Protein AF-W1PWS6-F1 (afdb_monomer)

Radius of gyration: 11.59 Å; Cα contacts (8 Å, |Δi|>4): 122; chains: 1; bounding box: 32×26×26 Å

Foldseek 3Di:
DVLCCVQCVPVVDAAAAEDEEELLLDPSNLVNLVVCVVRNHWYWYWNDDDPDPTDIDTSVVSPVVVVVVD

Sequence (70 aa):
MAAYVGFFEICYSNKGEHVFVSVALEAVGELVGQFAKSIGSYGVGSAGFKEKGGEFVNLDEIYAHSMLIY

Secondary structure (DSSP, 8-state):
-HHHIIIIIIS---TT-EEEETTTTSHHHHHHHHHHHHHT-EEEEEE--SSS--EEEEHHHHHHHHHTT-

Structure (mmCIF, N/CA/C/O backbone):
data_AF-W1PWS6-F1
#
_entry.id   AF-W1PWS6-F1
#
loop_
_atom_site.group_PDB
_atom_site.id
_atom_site.type_symbol
_atom_site.label_atom_id
_atom_site.label_alt_id
_atom_site.label_comp_id
_atom_site.label_asym_id
_atom_site.label_entity_id
_atom_site.label_seq_id
_atom_site.pdbx_PDB_ins_code
_atom_site.Cartn_x
_atom_site.Cartn_y
_atom_site.Cartn_z
_atom_site.occupancy
_atom_site.B_iso_or_equiv
_atom_site.auth_seq_id
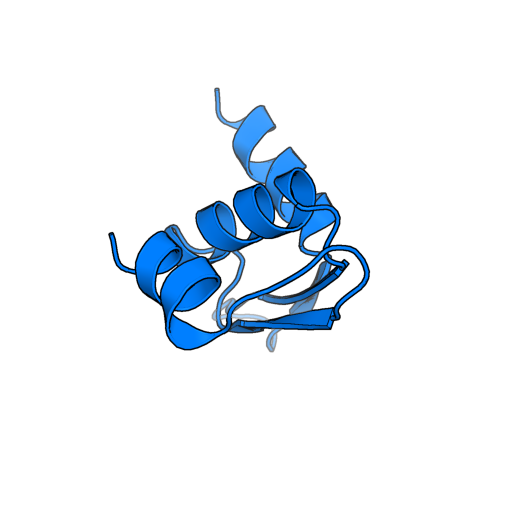_atom_site.auth_comp_id
_atom_site.auth_asym_id
_atom_site.auth_atom_id
_atom_site.pdbx_PDB_model_num
ATOM 1 N N . MET A 1 1 ? -9.044 -0.406 -11.528 1.00 85.56 1 MET A N 1
ATOM 2 C CA . MET A 1 1 ? -9.789 -1.613 -11.102 1.00 85.56 1 MET A CA 1
ATOM 3 C C . MET A 1 1 ? -8.906 -2.582 -10.322 1.00 85.56 1 MET A C 1
ATOM 5 O O . MET A 1 1 ? -9.167 -2.758 -9.145 1.00 85.56 1 MET A O 1
ATOM 9 N N . ALA A 1 2 ? -7.840 -3.145 -10.910 1.00 92.44 2 ALA A N 1
ATOM 10 C CA . ALA A 1 2 ? -7.002 -4.160 -10.247 1.00 92.44 2 ALA A CA 1
ATOM 11 C C . ALA A 1 2 ? -6.458 -3.743 -8.862 1.00 92.44 2 ALA A C 1
ATOM 13 O O . ALA A 1 2 ? -6.633 -4.487 -7.905 1.00 92.44 2 ALA A O 1
ATOM 14 N N . ALA A 1 3 ? -5.881 -2.539 -8.737 1.00 92.56 3 ALA A N 1
ATOM 15 C CA . ALA A 1 3 ? -5.393 -2.018 -7.453 1.00 92.56 3 ALA A CA 1
ATOM 16 C C . ALA A 1 3 ? -6.496 -1.953 -6.382 1.00 92.56 3 ALA A C 1
ATOM 18 O O . ALA A 1 3 ? -6.268 -2.323 -5.240 1.00 92.56 3 ALA A O 1
ATOM 19 N N . TYR A 1 4 ? -7.701 -1.518 -6.762 1.00 92.56 4 TYR A N 1
ATOM 20 C CA . TYR A 1 4 ? -8.826 -1.387 -5.837 1.00 92.56 4 TYR A CA 1
ATOM 21 C C . TYR A 1 4 ? -9.313 -2.753 -5.351 1.00 92.56 4 TYR A C 1
ATOM 23 O O . TYR A 1 4 ? -9.361 -2.989 -4.150 1.00 92.56 4 TYR A O 1
ATOM 31 N N . VAL A 1 5 ? -9.606 -3.668 -6.280 1.00 95.44 5 VAL A N 1
ATOM 32 C CA . VAL A 1 5 ? -10.083 -5.020 -5.951 1.00 95.44 5 VAL A CA 1
ATOM 33 C C . VAL A 1 5 ? -9.051 -5.753 -5.095 1.00 95.44 5 VAL A C 1
ATOM 35 O O . VAL A 1 5 ? -9.384 -6.293 -4.047 1.00 95.44 5 VAL A O 1
ATOM 38 N N . GLY A 1 6 ? -7.775 -5.714 -5.489 1.00 93.38 6 GLY A N 1
ATOM 39 C CA . GLY A 1 6 ? -6.702 -6.348 -4.725 1.00 93.38 6 GLY A CA 1
ATOM 40 C C . GLY A 1 6 ? -6.572 -5.786 -3.309 1.00 93.38 6 GLY A C 1
ATOM 41 O O . GLY A 1 6 ? -6.459 -6.550 -2.355 1.00 93.38 6 GLY A O 1
ATOM 42 N N . PHE A 1 7 ? -6.627 -4.461 -3.162 1.00 92.44 7 PHE A N 1
ATOM 43 C CA . PHE A 1 7 ? -6.373 -3.803 -1.884 1.00 92.44 7 PHE A CA 1
ATOM 44 C C . PHE A 1 7 ? -7.568 -3.839 -0.923 1.00 92.44 7 PHE A C 1
ATOM 46 O O . PHE A 1 7 ? -7.402 -4.147 0.257 1.00 92.44 7 PHE A O 1
ATOM 53 N N . PHE A 1 8 ? -8.769 -3.550 -1.425 1.00 92.69 8 PHE A N 1
ATOM 54 C CA . PHE A 1 8 ? -9.972 -3.396 -0.608 1.00 92.69 8 PHE A CA 1
ATOM 55 C C . PHE A 1 8 ? -10.839 -4.653 -0.548 1.00 92.69 8 PHE A C 1
ATOM 57 O O . PHE A 1 8 ? -11.395 -4.934 0.506 1.00 92.69 8 PHE A O 1
ATOM 64 N N . GLU A 1 9 ? -10.972 -5.402 -1.646 1.00 93.12 9 GLU A N 1
ATOM 65 C CA . GLU A 1 9 ? -11.909 -6.538 -1.716 1.00 93.12 9 GLU A CA 1
ATOM 66 C C . 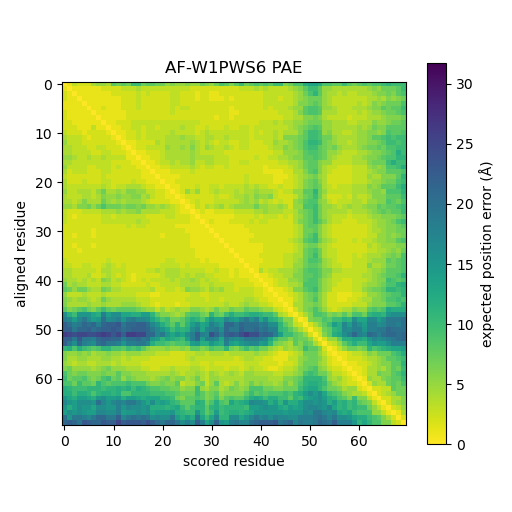GLU A 1 9 ? -11.244 -7.892 -1.465 1.00 93.12 9 GLU A C 1
ATOM 68 O O . GLU A 1 9 ? -11.916 -8.833 -1.063 1.00 93.12 9 GLU A O 1
ATOM 73 N N . ILE A 1 10 ? -9.939 -8.017 -1.721 1.00 94.25 10 ILE A N 1
ATOM 74 C CA . ILE A 1 10 ? -9.201 -9.269 -1.509 1.00 94.25 10 ILE A CA 1
ATOM 75 C C . ILE A 1 10 ? -8.373 -9.187 -0.227 1.00 94.25 10 ILE A C 1
ATOM 77 O O . ILE A 1 10 ? -8.532 -10.027 0.655 1.00 94.25 10 ILE A O 1
ATOM 81 N N . CYS A 1 11 ? -7.500 -8.180 -0.105 1.00 90.25 11 CYS A N 1
ATOM 82 C CA . CYS A 1 11 ? -6.677 -8.008 1.095 1.00 90.25 11 CYS A CA 1
ATOM 83 C C . CYS A 1 11 ? -7.446 -7.427 2.287 1.00 90.25 11 CYS A C 1
ATOM 85 O O . CYS A 1 11 ? -7.001 -7.629 3.411 1.00 90.25 11 CYS A O 1
ATOM 87 N N . TYR A 1 12 ? -8.557 -6.710 2.061 1.00 92.06 12 TYR A N 1
ATOM 88 C CA . TYR A 1 12 ? -9.318 -6.015 3.111 1.00 92.06 12 TYR A CA 1
ATOM 89 C C . TYR A 1 12 ? -8.431 -5.190 4.064 1.00 92.06 12 TYR A C 1
ATOM 91 O O . TYR A 1 12 ? -8.602 -5.240 5.280 1.00 92.06 12 TYR A O 1
ATOM 99 N N . SER A 1 13 ? -7.473 -4.440 3.508 1.00 89.88 13 SER A N 1
ATOM 100 C CA . SER A 1 13 ? -6.474 -3.712 4.301 1.00 89.88 13 SER A CA 1
ATOM 101 C C . SER A 1 13 ? -7.110 -2.659 5.217 1.00 89.88 13 SER A C 1
ATOM 103 O O . SER A 1 13 ? -7.904 -1.831 4.766 1.00 89.88 13 SER A O 1
ATOM 105 N N . ASN A 1 14 ? -6.694 -2.634 6.485 1.00 90.19 14 ASN A N 1
ATOM 106 C CA . ASN A 1 14 ? -7.163 -1.701 7.511 1.00 90.19 14 ASN A CA 1
ATOM 107 C C . ASN A 1 14 ? -6.058 -0.777 8.032 1.00 90.19 14 ASN A C 1
ATOM 109 O O . ASN A 1 14 ? -4.857 -0.968 7.817 1.00 90.19 14 ASN A O 1
ATOM 113 N N . LYS A 1 15 ? -6.480 0.263 8.755 1.00 93.56 15 LYS A N 1
ATOM 114 C CA . LYS A 1 15 ? -5.574 1.212 9.401 1.00 93.56 15 LYS A CA 1
ATOM 115 C C . LYS A 1 15 ? -4.624 0.488 10.359 1.00 93.56 15 LYS A C 1
ATOM 117 O O . LYS A 1 15 ? -5.067 -0.265 11.220 1.00 93.56 15 LYS A O 1
ATOM 122 N N . GLY A 1 16 ? -3.333 0.784 10.252 1.00 92.12 16 GLY A N 1
ATOM 123 C CA . GLY A 1 16 ? -2.285 0.195 11.083 1.00 92.12 16 GLY A CA 1
ATOM 124 C C . GLY A 1 16 ? -1.776 -1.167 10.613 1.00 92.12 16 GLY A C 1
ATOM 125 O O . GLY A 1 16 ? -0.820 -1.671 11.195 1.00 92.12 16 GLY A O 1
ATOM 126 N N . GLU A 1 17 ? -2.362 -1.752 9.568 1.00 92.19 17 GLU A N 1
ATOM 127 C CA . GLU A 1 17 ? -1.869 -3.007 8.999 1.00 92.19 17 GLU A CA 1
ATOM 128 C C . GLU A 1 17 ? -0.662 -2.783 8.087 1.00 92.19 17 GLU A C 1
ATOM 130 O O . GLU A 1 17 ? -0.473 -1.693 7.543 1.00 92.19 17 GLU A O 1
ATOM 135 N N . HIS A 1 18 ? 0.148 -3.832 7.924 1.00 90.62 18 HIS A N 1
ATOM 136 C CA . HIS A 1 18 ? 1.318 -3.832 7.053 1.00 90.62 18 HIS A CA 1
ATOM 137 C C . HIS A 1 18 ? 1.026 -4.538 5.729 1.00 90.62 18 HIS A C 1
ATOM 139 O O . HIS A 1 18 ? 0.666 -5.713 5.715 1.00 90.62 18 HIS A O 1
ATOM 145 N N . VAL A 1 19 ? 1.247 -3.840 4.617 1.00 91.19 19 VAL A N 1
ATOM 146 C CA . VA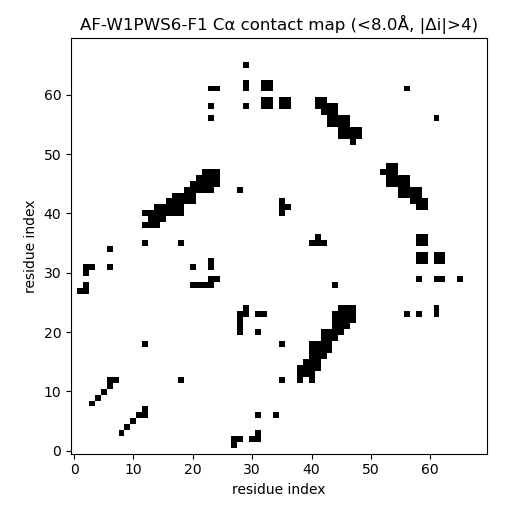L A 1 19 ? 1.065 -4.364 3.261 1.00 91.19 19 VAL A CA 1
ATOM 147 C C . VAL A 1 19 ? 2.392 -4.432 2.508 1.00 91.19 19 VAL A C 1
ATOM 149 O O . VAL A 1 19 ? 3.270 -3.584 2.674 1.00 91.19 19 VAL A O 1
ATOM 152 N N . PHE A 1 20 ? 2.536 -5.455 1.667 1.00 91.81 20 PHE A N 1
ATOM 153 C CA . PHE A 1 20 ? 3.670 -5.595 0.760 1.00 91.81 20 PHE A CA 1
ATOM 154 C C . PHE A 1 20 ? 3.213 -5.441 -0.688 1.00 91.81 20 PHE A C 1
ATOM 156 O O . PHE A 1 20 ? 2.269 -6.109 -1.111 1.00 91.81 20 PHE A O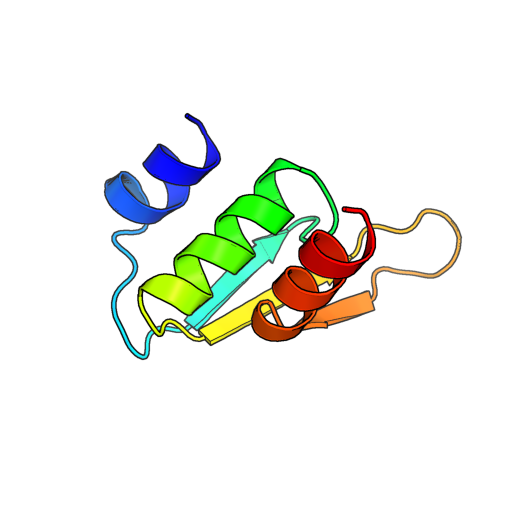 1
ATOM 163 N N . VAL A 1 21 ? 3.898 -4.591 -1.455 1.00 89.62 21 VAL A N 1
ATOM 164 C CA . VAL A 1 21 ? 3.566 -4.335 -2.863 1.00 89.62 21 VAL A CA 1
ATOM 165 C C . VAL A 1 21 ? 4.755 -4.673 -3.747 1.00 89.62 21 VAL A C 1
ATOM 167 O O . VAL A 1 21 ? 5.820 -4.068 -3.662 1.00 89.62 21 VAL A O 1
ATOM 170 N N . SER A 1 22 ? 4.577 -5.647 -4.631 1.00 87.88 22 SER A N 1
ATOM 171 C CA . SER A 1 22 ? 5.591 -5.941 -5.643 1.00 87.88 22 SER A CA 1
ATOM 172 C C . SER A 1 22 ? 5.570 -4.887 -6.743 1.00 87.88 22 SER A C 1
ATOM 174 O O . SER A 1 22 ? 4.496 -4.495 -7.191 1.00 87.88 22 SER A O 1
ATOM 176 N N . VAL A 1 23 ? 6.756 -4.467 -7.190 1.00 85.25 23 VAL A N 1
ATOM 177 C CA . VAL A 1 23 ? 6.933 -3.473 -8.263 1.00 85.25 23 VAL A CA 1
ATOM 178 C C . VAL A 1 23 ? 6.174 -2.170 -7.958 1.00 85.25 23 VAL A C 1
ATOM 180 O O . VAL A 1 23 ? 5.366 -1.668 -8.733 1.00 85.25 23 VAL A O 1
ATOM 183 N N . ALA A 1 24 ? 6.417 -1.627 -6.767 1.00 88.44 24 ALA A N 1
ATOM 184 C CA . ALA A 1 24 ? 5.642 -0.540 -6.186 1.00 88.44 24 ALA A CA 1
ATOM 185 C C . ALA A 1 24 ? 5.788 0.808 -6.924 1.00 88.44 24 ALA A C 1
ATOM 187 O O . AL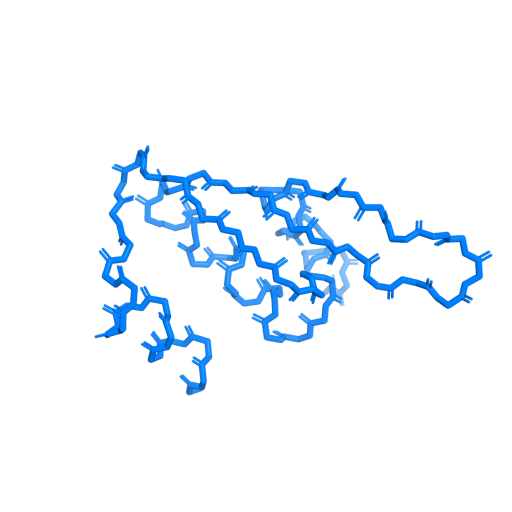A A 1 24 ? 4.921 1.663 -6.795 1.00 88.44 24 ALA A O 1
ATOM 188 N N . LEU A 1 25 ? 6.843 0.977 -7.729 1.00 84.31 25 LEU A N 1
ATOM 189 C CA . LEU A 1 25 ? 7.069 2.159 -8.576 1.00 84.31 25 LEU A CA 1
ATOM 190 C C . LEU A 1 25 ? 6.411 2.069 -9.966 1.00 84.31 25 LEU A C 1
ATOM 192 O O . LEU A 1 25 ? 6.667 2.911 -10.822 1.00 84.31 25 LEU A O 1
ATOM 196 N N . GLU A 1 26 ? 5.593 1.048 -10.222 1.00 84.44 26 GLU A N 1
ATOM 197 C CA . GLU A 1 26 ? 4.773 0.966 -11.433 1.00 84.44 26 GLU A CA 1
ATOM 198 C C . GLU A 1 26 ? 3.326 1.392 -11.166 1.00 84.44 26 GLU A C 1
ATOM 200 O O . GLU A 1 26 ? 2.865 1.415 -10.027 1.00 84.44 26 GLU A O 1
ATOM 205 N N . ALA A 1 27 ? 2.573 1.664 -12.238 1.00 87.50 27 ALA A N 1
ATOM 206 C CA . ALA A 1 27 ? 1.237 2.264 -12.193 1.00 87.50 27 ALA A CA 1
ATOM 207 C C . ALA A 1 27 ? 0.275 1.635 -11.164 1.00 87.50 27 ALA A C 1
ATOM 209 O O . ALA A 1 27 ? -0.459 2.342 -10.476 1.00 87.50 27 ALA A O 1
ATOM 210 N N . VAL A 1 28 ? 0.252 0.303 -11.042 1.00 89.62 28 VAL A N 1
ATOM 211 C CA . VAL A 1 28 ? -0.610 -0.379 -10.059 1.00 89.62 28 VAL A CA 1
ATOM 212 C C . VAL A 1 28 ? -0.060 -0.219 -8.644 1.00 89.62 28 VAL A C 1
ATOM 214 O O . VAL A 1 28 ? -0.830 0.043 -7.723 1.00 89.62 28 VAL A O 1
ATOM 217 N N . GLY A 1 29 ? 1.252 -0.365 -8.467 1.00 88.94 29 GLY A N 1
ATOM 218 C CA . GLY A 1 29 ? 1.910 -0.261 -7.170 1.00 88.94 29 GLY A CA 1
ATOM 219 C C . GLY A 1 29 ? 1.828 1.144 -6.575 1.00 88.94 29 GLY A C 1
ATOM 220 O O . GLY A 1 29 ? 1.568 1.299 -5.383 1.00 88.94 29 GLY A O 1
ATOM 221 N N . GLU A 1 30 ? 1.922 2.155 -7.432 1.00 88.56 30 GLU A N 1
ATOM 222 C CA . GLU A 1 30 ? 1.787 3.560 -7.072 1.00 88.56 30 GLU A CA 1
ATOM 223 C C . GLU A 1 30 ? 0.376 3.871 -6.562 1.00 88.56 30 GLU A C 1
ATOM 225 O O . GLU A 1 30 ? 0.226 4.435 -5.478 1.00 88.56 30 GLU A O 1
ATOM 230 N N . LEU A 1 31 ? -0.667 3.398 -7.260 1.00 91.69 31 LEU A N 1
ATOM 231 C CA . LEU A 1 31 ? -2.059 3.504 -6.801 1.00 91.69 31 LEU A CA 1
ATOM 232 C C . LEU A 1 31 ? -2.282 2.811 -5.452 1.00 91.69 31 LEU A C 1
ATOM 234 O O . LEU A 1 31 ? -2.965 3.354 -4.584 1.00 91.69 31 LEU A O 1
ATOM 238 N N . VAL A 1 32 ? -1.695 1.627 -5.254 1.00 91.19 32 VAL A N 1
ATOM 239 C CA . VAL A 1 32 ? -1.778 0.919 -3.969 1.00 91.19 32 VAL A CA 1
ATOM 240 C C . VAL A 1 32 ? -1.084 1.713 -2.859 1.00 91.19 32 VAL A C 1
ATOM 242 O O . VAL A 1 32 ? -1.624 1.800 -1.759 1.00 91.19 32 VAL A O 1
ATOM 245 N N . GLY A 1 33 ? 0.051 2.357 -3.142 1.00 90.06 33 GLY A N 1
ATOM 246 C CA . GLY A 1 33 ? 0.711 3.262 -2.198 1.00 90.06 33 GLY A CA 1
ATOM 247 C C . GLY A 1 33 ? -0.178 4.440 -1.787 1.00 90.06 33 GLY A C 1
ATOM 248 O O . GLY A 1 33 ? -0.279 4.756 -0.598 1.00 90.06 33 GLY A O 1
ATOM 249 N N . GLN A 1 34 ? -0.907 5.035 -2.740 1.00 89.69 34 GLN A N 1
ATOM 250 C CA . GLN A 1 34 ? -1.881 6.090 -2.432 1.00 89.69 34 GLN A CA 1
ATOM 251 C C . GLN A 1 34 ? -3.028 5.573 -1.547 1.00 89.69 34 GLN A C 1
ATOM 253 O O . GLN A 1 34 ? -3.415 6.240 -0.583 1.00 89.69 34 GLN A O 1
ATOM 258 N N . PHE A 1 35 ? -3.554 4.376 -1.828 1.00 92.00 35 PHE A N 1
ATOM 259 C CA . PHE A 1 35 ? -4.615 3.769 -1.020 1.00 92.00 35 PHE A CA 1
ATOM 260 C C . PHE A 1 35 ? -4.151 3.427 0.396 1.00 92.00 35 PHE A C 1
ATOM 262 O O . PHE A 1 35 ? -4.843 3.775 1.354 1.00 92.00 35 PHE A O 1
ATOM 269 N N . ALA A 1 36 ? -2.970 2.823 0.544 1.00 90.81 36 ALA A N 1
ATOM 270 C CA . ALA A 1 36 ? -2.387 2.508 1.845 1.00 90.81 36 ALA A CA 1
ATOM 271 C C . ALA A 1 36 ? -2.275 3.763 2.718 1.00 90.81 36 ALA A C 1
ATOM 273 O O . ALA A 1 36 ? -2.746 3.774 3.858 1.00 90.81 36 ALA A O 1
ATOM 274 N N . LYS A 1 37 ? -1.784 4.868 2.144 1.00 88.06 37 LYS A N 1
ATOM 275 C CA . LYS A 1 37 ? -1.694 6.156 2.840 1.00 88.06 37 LYS A CA 1
ATOM 276 C C . LYS A 1 37 ? -3.062 6.724 3.220 1.00 88.06 37 LYS A C 1
ATOM 278 O O . LYS A 1 37 ? -3.224 7.208 4.336 1.00 88.06 37 LYS A O 1
ATOM 283 N N . SER A 1 38 ? -4.050 6.639 2.326 1.00 89.88 38 SER A N 1
ATOM 284 C CA . SER A 1 38 ? -5.409 7.136 2.585 1.00 89.88 38 SER A CA 1
ATOM 285 C C . SER A 1 38 ? -6.120 6.384 3.713 1.00 89.88 38 SER A C 1
ATOM 287 O O . SER A 1 38 ? -6.903 6.991 4.440 1.00 89.88 38 SER A O 1
ATOM 289 N N . ILE A 1 39 ? -5.880 5.079 3.858 1.00 91.00 39 ILE A N 1
ATOM 290 C CA . ILE A 1 39 ? -6.463 4.262 4.935 1.00 91.00 39 ILE A CA 1
ATOM 291 C C . ILE A 1 39 ? -5.654 4.396 6.237 1.00 91.00 39 ILE A C 1
ATOM 293 O O . ILE A 1 39 ? -6.176 4.180 7.333 1.00 91.00 39 ILE A O 1
ATOM 297 N N . GLY A 1 40 ? -4.382 4.788 6.137 1.00 90.69 40 GLY A N 1
ATOM 298 C CA . GLY A 1 40 ? -3.436 4.772 7.249 1.00 90.69 40 GLY A CA 1
ATOM 299 C C . GLY A 1 40 ? -2.873 3.375 7.514 1.00 90.69 40 GLY A C 1
ATOM 300 O O . GLY A 1 40 ? -2.586 3.039 8.661 1.00 90.69 40 GLY A O 1
ATOM 301 N N . SER A 1 41 ? -2.776 2.551 6.473 1.00 89.25 41 SER A N 1
ATOM 302 C CA . SER A 1 41 ? -1.999 1.311 6.465 1.00 89.25 41 SER A CA 1
ATOM 303 C C . SER A 1 41 ? -0.534 1.639 6.161 1.00 89.25 41 SER A C 1
ATOM 305 O O . SER A 1 41 ? -0.232 2.603 5.456 1.00 89.25 41 SER A O 1
ATOM 307 N N . TYR A 1 42 ? 0.381 0.837 6.685 1.00 88.25 42 TYR A N 1
ATOM 308 C CA . TYR A 1 42 ? 1.818 0.965 6.463 1.00 88.25 42 TYR A CA 1
ATOM 309 C C . TYR A 1 42 ? 2.270 -0.070 5.446 1.00 88.25 42 TYR A C 1
ATOM 311 O O . TYR A 1 42 ? 1.664 -1.130 5.324 1.00 88.25 42 TYR A O 1
ATOM 319 N N . GLY A 1 43 ? 3.364 0.166 4.733 1.00 88.94 43 GLY A N 1
ATOM 320 C CA . GLY A 1 43 ? 3.871 -0.893 3.879 1.00 88.94 43 GLY A CA 1
ATOM 321 C C . GLY A 1 43 ? 5.162 -0.582 3.168 1.00 88.94 43 GLY A C 1
ATOM 322 O O . GLY A 1 43 ? 5.567 0.567 3.017 1.00 88.94 43 GLY A O 1
ATOM 323 N N . VAL A 1 44 ? 5.783 -1.663 2.725 1.00 91.00 44 VAL A N 1
ATOM 324 C CA . VAL A 1 44 ? 7.023 -1.657 1.960 1.00 91.00 44 VAL A CA 1
ATOM 325 C C . VAL A 1 44 ? 6.756 -2.287 0.605 1.00 91.00 44 VAL A C 1
ATOM 327 O O . VAL A 1 44 ? 5.901 -3.162 0.463 1.00 91.00 44 VAL A O 1
ATOM 330 N N . GLY A 1 45 ? 7.476 -1.853 -0.413 1.00 89.44 45 GLY A N 1
ATOM 331 C CA . GLY A 1 45 ? 7.353 -2.413 -1.744 1.00 89.44 45 GLY A CA 1
ATOM 332 C C . GLY A 1 45 ? 8.699 -2.632 -2.397 1.00 89.44 45 GLY A C 1
ATOM 333 O O . GLY A 1 45 ? 9.686 -2.027 -1.998 1.00 89.44 45 GLY A O 1
ATOM 334 N N . SER A 1 46 ? 8.756 -3.512 -3.391 1.00 88.56 46 SER A N 1
ATOM 335 C CA . SER A 1 46 ? 9.956 -3.660 -4.214 1.00 88.56 46 SER A CA 1
ATOM 336 C C . SER A 1 46 ? 9.889 -2.714 -5.408 1.00 88.56 46 SER A C 1
ATOM 338 O O . SER A 1 46 ? 8.903 -2.691 -6.134 1.00 88.56 46 SER A O 1
ATOM 340 N N . ALA A 1 47 ? 10.938 -1.942 -5.645 1.00 82.44 47 ALA A N 1
ATOM 341 C CA . ALA A 1 47 ? 11.158 -1.196 -6.869 1.00 82.44 47 ALA A CA 1
ATOM 342 C C . ALA A 1 47 ? 11.913 -2.104 -7.845 1.00 82.44 47 ALA A C 1
ATOM 344 O O . ALA A 1 47 ? 13.094 -2.403 -7.662 1.00 82.44 47 ALA A O 1
ATOM 345 N N . GLY A 1 48 ? 11.225 -2.606 -8.869 1.00 69.31 48 GLY A N 1
ATOM 346 C CA . GLY A 1 48 ? 11.874 -3.379 -9.921 1.00 69.31 48 GLY A CA 1
ATOM 347 C C . GLY A 1 48 ? 12.649 -2.446 -10.848 1.00 69.31 48 GLY A C 1
ATOM 348 O O . GLY A 1 48 ? 12.051 -1.875 -11.750 1.00 69.31 48 GLY A O 1
ATOM 349 N N . PHE A 1 49 ? 13.963 -2.293 -10.660 1.00 62.44 49 PHE A N 1
ATOM 350 C CA . PHE A 1 49 ? 14.821 -1.655 -11.662 1.00 62.44 49 PHE A CA 1
ATOM 351 C C . PHE A 1 49 ? 15.792 -2.663 -12.281 1.00 62.44 49 PHE A C 1
ATOM 353 O O . PHE A 1 49 ? 16.335 -3.537 -11.610 1.00 62.44 49 PHE A O 1
ATOM 360 N N . LYS A 1 50 ? 15.990 -2.550 -13.598 1.00 56.19 50 LYS A N 1
ATOM 361 C CA . LYS A 1 50 ? 16.675 -3.550 -14.432 1.00 56.19 50 LYS A CA 1
ATOM 362 C C . LYS A 1 50 ? 18.201 -3.595 -14.248 1.00 56.19 50 LYS A C 1
ATOM 364 O O . LYS A 1 50 ? 18.817 -4.556 -14.694 1.00 56.19 50 LYS A O 1
ATOM 369 N N . GLU A 1 51 ? 18.807 -2.586 -13.615 1.00 55.94 51 GLU A N 1
ATOM 370 C CA . GLU A 1 51 ? 20.276 -2.408 -13.596 1.00 55.94 51 GLU A CA 1
ATOM 371 C C . GLU A 1 51 ? 20.929 -2.474 -12.207 1.00 55.94 51 GLU A C 1
ATOM 373 O O . GLU A 1 51 ? 22.137 -2.676 -12.101 1.00 55.94 51 GLU A O 1
ATOM 378 N N . LYS A 1 52 ? 20.157 -2.362 -11.127 1.00 50.81 52 LYS A N 1
ATOM 379 C CA . LYS A 1 52 ? 20.623 -2.551 -9.748 1.00 50.81 52 LYS A CA 1
ATOM 3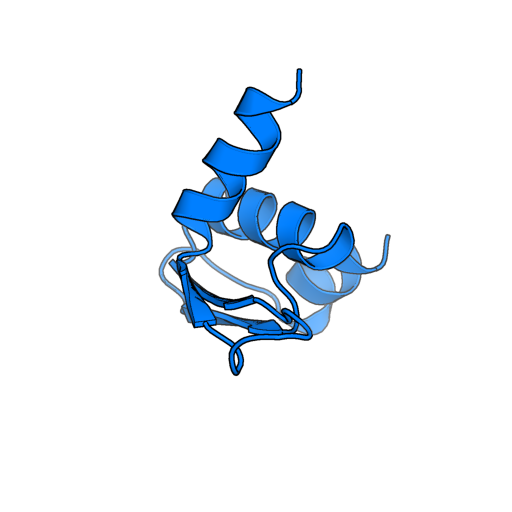80 C C . LYS A 1 52 ? 19.521 -3.311 -9.029 1.00 50.81 52 LYS A C 1
ATOM 382 O O . LYS A 1 52 ? 18.379 -2.878 -9.093 1.00 50.81 52 LYS A O 1
ATOM 387 N N . GLY A 1 53 ? 19.847 -4.468 -8.450 1.00 55.62 53 GLY A N 1
ATOM 388 C CA . GLY A 1 53 ? 18.878 -5.378 -7.827 1.00 55.62 53 GLY A CA 1
ATOM 389 C C . GLY A 1 53 ? 17.837 -4.655 -6.968 1.00 55.62 53 GLY A C 1
ATOM 390 O O . GLY A 1 53 ? 18.148 -3.634 -6.364 1.00 55.62 53 GLY A O 1
ATOM 391 N N . GLY A 1 54 ? 16.609 -5.183 -6.969 1.00 66.12 54 GLY A N 1
ATOM 392 C CA . GLY A 1 54 ? 15.418 -4.497 -6.465 1.00 66.12 54 GLY A CA 1
ATOM 393 C C . GLY A 1 54 ? 15.621 -3.801 -5.121 1.00 66.12 54 GLY A C 1
ATOM 394 O O . GLY A 1 54 ? 16.049 -4.417 -4.146 1.00 66.12 54 GLY A O 1
ATOM 395 N N . GLU A 1 55 ? 15.305 -2.512 -5.094 1.00 80.44 55 GLU A N 1
ATOM 396 C CA . GLU A 1 55 ? 15.348 -1.677 -3.897 1.00 80.44 55 GLU A CA 1
ATOM 397 C C . GLU A 1 55 ? 14.013 -1.787 -3.154 1.00 80.44 55 GLU A C 1
ATOM 399 O O . GLU A 1 55 ? 12.961 -1.878 -3.787 1.00 80.44 55 GLU A O 1
ATOM 404 N N . PHE A 1 56 ? 14.029 -1.812 -1.821 1.00 85.62 56 PHE A N 1
ATOM 405 C CA . PHE A 1 56 ? 12.794 -1.716 -1.044 1.00 85.62 56 PHE A CA 1
ATOM 406 C C . PHE A 1 56 ? 12.471 -0.247 -0.789 1.00 85.62 56 PHE A C 1
ATOM 408 O O . PHE A 1 56 ? 13.325 0.498 -0.320 1.00 85.62 56 PHE A O 1
ATOM 415 N N . VAL A 1 57 ? 11.234 0.147 -1.069 1.00 87.31 57 VAL A N 1
ATOM 416 C CA . VAL A 1 57 ? 10.732 1.514 -0.904 1.00 87.31 57 VAL A CA 1
ATOM 417 C C . VAL A 1 57 ? 9.567 1.535 0.079 1.00 87.31 57 VAL A C 1
ATOM 419 O O . VAL A 1 57 ? 8.770 0.594 0.123 1.00 87.31 57 VAL A O 1
ATOM 422 N N . ASN A 1 58 ? 9.441 2.607 0.860 1.00 88.88 58 ASN A N 1
ATOM 423 C CA . ASN A 1 58 ? 8.250 2.832 1.677 1.00 88.88 58 ASN A CA 1
ATOM 424 C C . ASN A 1 58 ? 7.099 3.314 0.791 1.00 88.88 58 ASN A C 1
ATOM 426 O O . ASN A 1 58 ? 7.276 4.208 -0.037 1.00 88.88 58 ASN A O 1
ATOM 430 N N . LEU A 1 59 ? 5.900 2.757 0.970 1.00 84.00 59 LEU A N 1
ATOM 431 C CA . LEU A 1 59 ? 4.726 3.143 0.173 1.00 84.00 59 LEU A CA 1
ATOM 432 C C . LEU A 1 59 ? 4.337 4.617 0.368 1.00 84.00 59 LEU A C 1
ATOM 434 O O . LEU A 1 59 ? 3.829 5.261 -0.549 1.00 84.00 59 LEU A O 1
ATOM 438 N N . ASP A 1 60 ? 4.606 5.169 1.548 1.00 77.25 60 ASP A N 1
ATOM 439 C CA . ASP A 1 60 ? 4.391 6.576 1.882 1.00 77.25 60 ASP A CA 1
ATOM 440 C C . ASP A 1 60 ? 5.299 7.551 1.110 1.00 77.25 60 ASP A C 1
ATOM 442 O O . ASP A 1 60 ? 4.888 8.705 0.915 1.00 77.25 60 ASP A O 1
ATOM 446 N N . GLU A 1 61 ? 6.453 7.083 0.619 1.00 73.88 61 GLU A N 1
ATOM 447 C CA . GLU A 1 61 ? 7.377 7.824 -0.254 1.00 73.88 61 GLU A CA 1
ATOM 448 C C . GLU A 1 61 ? 6.958 7.759 -1.733 1.00 73.88 61 GLU A C 1
ATOM 450 O O . GLU A 1 61 ? 7.142 8.726 -2.473 1.00 73.88 61 GLU A O 1
ATOM 455 N N . ILE A 1 62 ? 6.298 6.677 -2.160 1.00 75.00 62 ILE A N 1
ATOM 456 C CA . ILE A 1 62 ? 5.806 6.516 -3.542 1.00 75.00 62 ILE A CA 1
ATOM 457 C C . ILE A 1 62 ? 4.754 7.578 -3.890 1.00 75.00 62 ILE A C 1
ATOM 459 O O . ILE A 1 62 ? 4.731 8.104 -5.001 1.00 75.00 62 ILE A O 1
ATOM 463 N N . TYR A 1 63 ? 3.936 7.980 -2.913 1.00 64.31 63 TYR A N 1
ATOM 464 C CA . TYR A 1 63 ? 2.991 9.090 -3.072 1.00 64.31 63 TYR A CA 1
ATOM 465 C C . TYR A 1 63 ? 3.679 10.399 -3.490 1.00 64.31 63 TYR A C 1
ATOM 467 O O . TYR A 1 63 ? 3.153 11.140 -4.318 1.00 64.31 63 TYR A O 1
ATOM 475 N N . ALA A 1 64 ? 4.854 10.693 -2.921 1.00 61.62 64 ALA A N 1
ATOM 476 C CA . ALA A 1 64 ? 5.594 11.910 -3.241 1.00 61.62 64 ALA A CA 1
ATOM 477 C C . ALA A 1 64 ? 6.125 11.882 -4.680 1.00 61.62 64 ALA A C 1
ATOM 479 O O . ALA A 1 64 ? 6.134 12.915 -5.345 1.00 61.62 64 ALA A O 1
ATOM 480 N N . HIS A 1 65 ? 6.489 10.698 -5.180 1.00 62.34 65 HIS A N 1
ATOM 481 C CA . HIS A 1 65 ? 6.906 10.515 -6.566 1.00 62.34 65 HIS A CA 1
ATOM 482 C C . HIS A 1 65 ? 5.768 10.860 -7.537 1.00 62.34 65 HIS A C 1
ATOM 484 O O . HIS A 1 65 ? 5.985 11.626 -8.466 1.00 62.34 65 HIS A O 1
ATOM 490 N N . SER A 1 66 ? 4.544 10.406 -7.245 1.00 60.22 66 SER A N 1
ATOM 491 C CA . SER A 1 66 ? 3.316 10.714 -8.000 1.00 60.22 66 SER A CA 1
ATOM 492 C C . SER A 1 66 ? 2.973 12.207 -8.056 1.00 60.22 66 SER A C 1
ATOM 494 O O . SER A 1 66 ? 2.395 12.680 -9.030 1.00 60.22 66 SER A O 1
ATOM 496 N N . MET A 1 67 ? 3.312 12.966 -7.008 1.00 58.81 67 MET A N 1
ATOM 497 C CA . MET A 1 67 ? 2.969 14.389 -6.875 1.00 58.81 67 MET A CA 1
ATOM 498 C C . MET A 1 67 ? 3.961 15.327 -7.577 1.00 58.81 67 MET A C 1
ATOM 500 O O . MET A 1 67 ? 3.617 16.472 -7.846 1.00 58.81 67 MET A O 1
ATOM 504 N N . LEU A 1 68 ? 5.181 14.857 -7.862 1.00 56.84 68 LEU A N 1
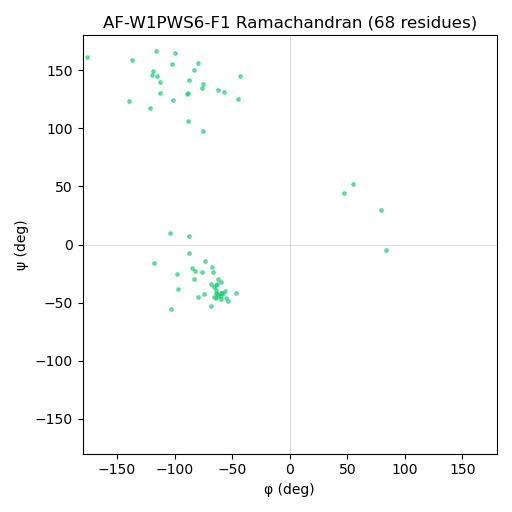ATOM 505 C CA . LEU A 1 68 ? 6.246 15.641 -8.506 1.00 56.84 68 LEU A CA 1
ATOM 506 C C . LEU A 1 68 ? 6.207 15.603 -10.045 1.00 56.84 68 LEU A C 1
ATOM 508 O O . LEU A 1 68 ? 6.967 16.324 -10.686 1.00 56.84 68 LEU A O 1
ATOM 512 N N . ILE A 1 69 ? 5.346 14.770 -10.636 1.00 57.34 69 ILE A N 1
ATOM 513 C CA . ILE A 1 69 ? 5.149 14.634 -12.094 1.00 57.34 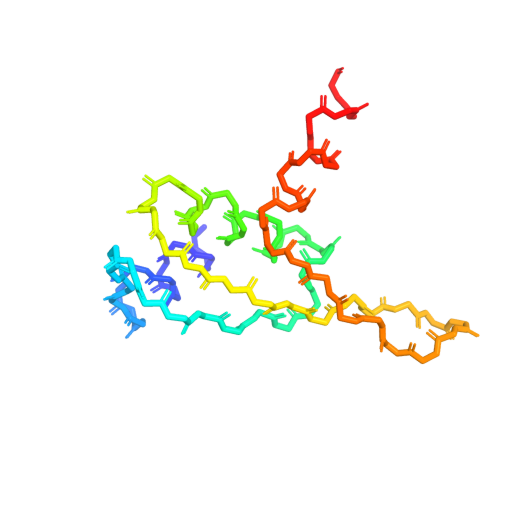69 ILE A CA 1
ATOM 514 C C . ILE A 1 69 ? 3.865 15.314 -12.607 1.00 57.34 69 ILE A C 1
ATOM 516 O O . ILE A 1 69 ? 3.524 15.144 -13.779 1.00 57.34 69 ILE A O 1
ATOM 520 N N . TYR A 1 70 ? 3.188 16.106 -11.767 1.00 46.78 70 TYR A N 1
ATOM 521 C CA . TYR A 1 70 ? 2.110 17.026 -12.163 1.00 46.78 70 TYR A CA 1
ATOM 522 C C . TYR A 1 70 ? 2.573 18.484 -12.152 1.00 46.78 70 TYR A C 1
ATOM 524 O O . TYR A 1 70 ? 3.380 18.844 -11.266 1.00 46.78 70 TYR A O 1
#

Organism: Amborella trichopoda (NCBI:txid13333)

InterPro domains:
  IPR036291 NAD(P)-binding domain superfamily [SSF51735] (2-58)
  IPR045010 Medium-chain dehydrogenase/reductase [PTHR43205] (1-53)

pLDDT: mean 82.47, std 13.13, range [46.78, 95.44]

Nearest PDB structures (foldseek):
  4hfj-assembly1_A  TM=8.929E-01  e=1.785E-04  Nicotiana tabacum
  4hfn-assembly1_B  TM=8.915E-01  e=2.314E-04  Nicotiana tabacum
  5dp1-assembly1_A  TM=9.624E-01  e=2.180E-02  Moorena producens 3L
  1pqw-assembly1_B  TM=9.460E-01  e=2.180E-02  Mycobacterium tuberculosis CDC1551
  3gms-assembly1_A  TM=9.045E-01  e=3.910E-02  Bacillus thuringiensis

Mean predicted aligned error: 5.81 Å

Solvent-accessible surface area (backbone atoms only — not comparable to full-atom values): 3886 Å² total; per-residue (Å²):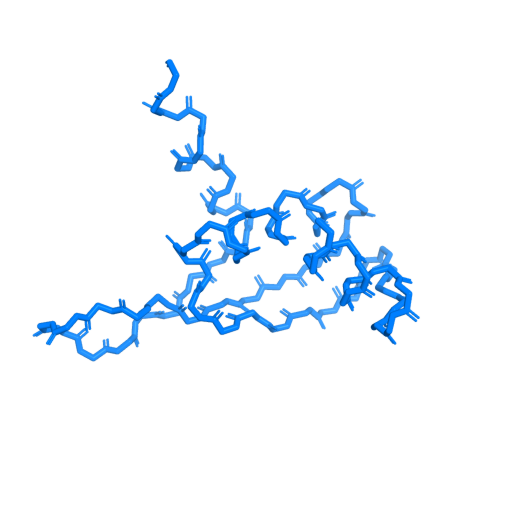 108,69,46,53,47,50,44,57,74,68,62,56,71,46,63,74,38,81,46,79,34,76,41,23,82,38,78,56,24,34,52,40,18,46,50,32,55,74,58,47,25,45,38,43,18,33,33,78,47,95,86,55,79,64,44,80,42,51,26,76,57,42,43,56,58,66,60,71,78,108